Protein AF-A0A482VK26-F1 (afdb_monomer)

Organism: Asbolus verrucosus (NCBI:txid1661398)

Secondary structure (DSSP, 8-state):
---SS--S-S--S--SPPP--TTSTTHHHHHHHHHHHHHHHTTS-BGGGTBPPSTTEEEEEEEEPPPSSS----EEEEEEEE--GGG------

Nearest PDB structures (foldseek):
  2rck-assembly2_B  TM=7.572E-01  e=1.317E-01  Galleria mellonella
  3a1z-assembly3_C  TM=8.152E-01  e=2.216E-01  Bombyx mori
  3a1z-assembly4_D  TM=7.904E-01  e=3.069E-01  Bombyx mori
  2rck-assembly1_A  TM=7.186E-01  e=6.700E-01  Galleria mellonella

Foldseek 3Di:
DDDPPPPPPDPQLPDPQQDADPPDPCRWVSVQVRVLVVLLVLCQADVSVPRHHVQWDWDQWDWDAADPDDDRDIDIDGRDTHDCRSVDHRDGD

Radius of gyration: 19.43 Å; Cα contacts (8 Å, |Δi|>4): 115; chains: 1; bounding box: 38×38×52 Å

Sequence (93 aa):
MTDCLEASQTPSPASNFKKCDRKSNDFNQCLMTAVQGAIKQLENPIPELGLPSLEPVRDPHLIVAPGSNIFHIEQNYENFDSYGFSTANVSKF

pLDDT: mean 86.18, std 17.55, range [38.84, 97.75]

InterPro domains:
  IPR010562 Haemolymph juvenile hormone binding [PF06585] (11-93)
  IPR038606 Takeout superfamily [G3DSA:3.15.10.30] (12-93)

Solvent-accessible surface area (backbone atoms only — not comparable to full-atom values): 5924 Å² total; per-residue (Å²): 142,83,84,87,81,80,84,78,84,66,89,58,86,75,58,95,59,61,84,65,57,85,85,45,97,55,30,60,63,42,46,40,54,21,52,43,51,43,40,44,59,24,48,44,58,42,73,94,77,71,38,65,37,33,56,54,40,74,37,66,72,43,76,46,74,46,55,99,54,103,55,78,58,70,47,80,41,71,66,40,72,43,71,62,59,32,72,56,82,67,86,82,124

Mean predicted aligned error: 8.82 Å

Structure (mmCIF, N/CA/C/O backbone):
data_AF-A0A482VK26-F1
#
_entry.id   AF-A0A482VK26-F1
#
loop_
_atom_site.group_PDB
_atom_site.id
_atom_site.type_symbol
_atom_site.label_atom_id
_atom_site.label_alt_id
_atom_site.label_comp_id
_atom_site.label_asym_id
_atom_site.label_entity_id
_atom_site.label_seq_id
_atom_site.pdbx_PDB_ins_code
_atom_site.Cartn_x
_atom_site.Cartn_y
_atom_site.Cartn_z
_atom_site.occupancy
_atom_site.B_iso_or_equiv
_atom_site.auth_seq_id
_atom_site.auth_comp_id
_atom_site.auth_asym_id
_atom_site.auth_atom_id
_atom_site.pdbx_PDB_model_num
ATOM 1 N N . MET A 1 1 ? -26.949 -29.341 18.524 1.00 41.84 1 MET A N 1
ATOM 2 C CA . MET A 1 1 ? -26.931 -27.963 17.991 1.00 41.84 1 MET A CA 1
ATOM 3 C C . MET A 1 1 ? -26.242 -27.083 19.018 1.00 41.84 1 MET A C 1
ATOM 5 O O . MET A 1 1 ? -26.888 -26.322 19.722 1.00 41.84 1 MET A O 1
ATOM 9 N N . THR A 1 2 ? -24.937 -27.263 19.171 1.00 40.09 2 THR A N 1
ATOM 10 C CA . THR A 1 2 ? -24.070 -26.428 20.009 1.00 40.09 2 THR A CA 1
ATOM 11 C C . THR A 1 2 ? -22.653 -26.643 19.485 1.00 40.09 2 THR A C 1
ATOM 13 O O . THR A 1 2 ? -22.381 -27.721 18.963 1.00 40.09 2 THR A O 1
ATOM 16 N N . ASP A 1 3 ? -21.829 -25.603 19.576 1.00 38.84 3 ASP A N 1
ATOM 17 C CA . ASP A 1 3 ? -20.389 -25.556 19.268 1.00 38.84 3 ASP A CA 1
ATOM 18 C C . ASP A 1 3 ? -19.987 -24.920 17.928 1.00 38.84 3 ASP A C 1
ATOM 20 O O . ASP A 1 3 ? -19.343 -25.509 17.067 1.00 38.84 3 ASP A O 1
ATOM 24 N N . CYS A 1 4 ? -20.296 -23.624 17.806 1.00 55.16 4 CYS A N 1
ATOM 25 C CA . CYS A 1 4 ? -19.414 -22.669 17.117 1.00 55.16 4 CYS A CA 1
ATOM 26 C C . CYS A 1 4 ? -18.765 -21.670 18.099 1.00 55.16 4 CYS A C 1
ATOM 28 O O . CYS A 1 4 ? -18.254 -20.643 17.659 1.00 55.16 4 CYS A O 1
ATOM 30 N N . LEU A 1 5 ? -18.824 -21.912 19.419 1.00 51.50 5 LEU A N 1
ATOM 31 C CA . LEU A 1 5 ? -18.454 -20.897 20.417 1.00 51.50 5 LEU A CA 1
ATOM 32 C C . LEU A 1 5 ? -17.012 -20.963 20.950 1.00 51.50 5 LEU A C 1
ATOM 34 O O . LEU A 1 5 ? -16.649 -20.093 21.730 1.00 51.50 5 LEU A O 1
ATOM 38 N N . GLU A 1 6 ? -16.167 -21.901 20.513 1.00 44.69 6 GLU A N 1
ATOM 39 C CA . GLU A 1 6 ? -14.795 -22.037 21.048 1.00 44.69 6 GLU A CA 1
ATOM 40 C C . GLU A 1 6 ? -13.695 -22.091 19.975 1.00 44.69 6 GLU A C 1
ATOM 42 O O . GLU A 1 6 ? -12.731 -22.841 20.074 1.00 44.69 6 GLU A O 1
ATOM 47 N N . ALA A 1 7 ? -13.780 -21.243 18.948 1.00 44.44 7 ALA A N 1
ATOM 48 C CA . ALA A 1 7 ? -12.656 -21.028 18.024 1.00 44.44 7 ALA A CA 1
ATOM 49 C C . ALA A 1 7 ? -11.818 -19.771 18.354 1.00 44.44 7 ALA A C 1
ATOM 51 O O . ALA A 1 7 ? -11.100 -19.269 17.492 1.00 44.44 7 ALA A O 1
ATOM 52 N N . SER A 1 8 ? -11.913 -19.215 19.571 1.00 53.31 8 SER A N 1
ATOM 53 C CA . SER A 1 8 ? -11.324 -17.903 19.904 1.00 53.31 8 SER A CA 1
ATOM 54 C C . SER A 1 8 ? -10.061 -17.902 20.774 1.00 53.31 8 SER A C 1
ATOM 56 O O . SER A 1 8 ? -9.538 -16.817 21.024 1.00 53.31 8 SER A O 1
ATOM 58 N N . GLN A 1 9 ? -9.522 -19.046 21.214 1.00 52.69 9 GLN A N 1
ATOM 59 C CA . GLN A 1 9 ? -8.381 -19.068 22.153 1.00 52.69 9 GLN A CA 1
ATOM 60 C C . GLN A 1 9 ? -7.167 -19.905 21.715 1.00 52.69 9 GLN A C 1
ATOM 62 O O . GLN A 1 9 ? -6.461 -20.482 22.535 1.00 52.69 9 GLN A O 1
ATOM 67 N N . THR A 1 10 ? -6.829 -19.866 20.429 1.00 44.94 10 THR A N 1
ATOM 68 C CA . THR A 1 10 ? -5.419 -20.000 20.023 1.00 44.94 10 THR A CA 1
ATOM 69 C C . THR A 1 10 ? -4.982 -18.632 19.513 1.00 44.94 10 THR A C 1
ATOM 71 O O . THR A 1 10 ? -5.702 -18.083 18.672 1.00 44.94 10 THR A O 1
ATOM 74 N N . PRO A 1 11 ? -3.860 -18.044 19.978 1.00 45.03 11 PRO A N 1
ATOM 75 C CA . PRO A 1 11 ? -3.276 -16.908 19.289 1.00 45.03 11 PRO A CA 1
ATOM 76 C C . PRO A 1 11 ? -2.845 -17.430 17.922 1.00 45.03 11 PRO A C 1
ATOM 78 O O . PRO A 1 11 ? -1.782 -18.021 17.760 1.00 45.03 11 PRO A O 1
ATOM 81 N N . SER A 1 12 ? -3.731 -17.289 16.938 1.00 50.28 12 SER A N 1
ATOM 82 C CA . SER A 1 12 ? -3.319 -17.329 15.550 1.00 50.28 12 SER A CA 1
ATOM 83 C C . SER A 1 12 ? -2.195 -16.298 15.423 1.00 50.28 12 SER A C 1
ATOM 85 O O . SER A 1 12 ? -2.333 -15.206 15.982 1.00 50.28 12 SER A O 1
ATOM 87 N N . PRO A 1 13 ? -1.112 -16.580 14.683 1.00 49.66 13 PRO A N 1
ATOM 88 C CA . PRO A 1 13 ? -0.136 -15.555 14.329 1.00 49.66 13 PRO A CA 1
ATOM 89 C C . PRO A 1 13 ? -0.763 -14.434 13.484 1.00 49.66 13 PRO A C 1
ATOM 91 O O . PRO A 1 13 ? -0.030 -13.563 13.031 1.00 49.66 13 PRO A O 1
ATOM 94 N N . ALA A 1 14 ? -2.094 -14.446 13.275 1.00 50.62 14 ALA A N 1
ATOM 95 C CA . ALA A 1 14 ? -2.940 -13.306 12.958 1.00 50.62 14 ALA A CA 1
ATOM 96 C C . ALA A 1 14 ? -2.533 -12.087 13.784 1.00 50.62 14 ALA A C 1
ATOM 98 O O . ALA A 1 14 ? -3.047 -11.837 14.873 1.00 50.62 14 ALA A O 1
ATOM 99 N N . SER A 1 15 ? -1.536 -11.405 13.232 1.00 61.47 15 SER A N 1
ATOM 100 C CA . SER A 1 15 ? -1.381 -9.978 13.071 1.00 61.47 15 SER A CA 1
ATOM 101 C C . SER A 1 15 ? -2.110 -9.140 14.108 1.00 61.47 15 SER A C 1
ATOM 103 O O . SER A 1 15 ? -3.317 -9.238 14.334 1.00 61.47 15 SER A O 1
ATOM 105 N N . ASN A 1 16 ? -1.379 -8.172 14.649 1.00 79.50 16 ASN A N 1
ATOM 106 C CA . ASN A 1 16 ? -1.917 -7.082 15.455 1.00 79.50 16 ASN A CA 1
ATOM 107 C C . ASN A 1 16 ? -2.841 -6.148 14.628 1.00 79.50 16 ASN A C 1
ATOM 109 O O . ASN A 1 16 ? -2.867 -4.933 14.835 1.00 79.50 16 ASN A O 1
ATOM 113 N N . PHE A 1 17 ? -3.589 -6.678 13.653 1.00 91.31 17 PHE A N 1
ATOM 114 C CA . PHE A 1 17 ? -4.656 -5.987 12.960 1.00 91.31 17 PHE A CA 1
ATOM 115 C C . PHE A 1 17 ? -5.772 -5.673 13.947 1.00 91.31 17 PHE A C 1
ATOM 117 O O . PHE A 1 17 ? -6.301 -6.524 14.669 1.00 91.31 17 PHE A O 1
ATOM 124 N N . LYS A 1 18 ? -6.149 -4.400 13.954 1.00 94.38 18 LYS A N 1
ATOM 125 C CA . LYS A 1 18 ? -7.237 -3.897 14.776 1.00 94.38 18 LYS A CA 1
ATOM 126 C C . LYS A 1 18 ? -8.556 -4.528 14.328 1.00 94.38 18 LYS A C 1
ATOM 128 O O . LYS A 1 18 ? -8.908 -4.496 13.152 1.00 94.38 18 LYS A O 1
ATOM 133 N N . LYS A 1 19 ? -9.308 -5.058 15.290 1.00 94.94 19 LYS A N 1
ATOM 134 C CA . LYS A 1 19 ? -10.671 -5.558 15.086 1.00 94.94 19 LYS A CA 1
ATOM 135 C C . LYS A 1 19 ? -11.675 -4.432 15.342 1.00 94.94 19 LYS A C 1
ATOM 137 O O . LYS A 1 19 ? -11.447 -3.594 16.213 1.00 94.94 19 LYS A O 1
ATOM 142 N N . CYS A 1 20 ? -12.780 -4.437 14.602 1.00 96.31 20 CYS A N 1
ATOM 143 C CA . CYS A 1 20 ? -13.863 -3.462 14.727 1.00 96.31 20 CYS A CA 1
ATOM 144 C C . CYS A 1 20 ? -15.201 -4.169 14.930 1.00 96.31 20 CYS A C 1
ATOM 146 O O . CYS A 1 20 ? -15.490 -5.149 14.241 1.00 96.31 20 CYS A O 1
ATOM 148 N N . ASP A 1 21 ? -16.021 -3.663 15.851 1.00 96.56 21 ASP A N 1
ATOM 149 C CA . ASP A 1 21 ? -17.387 -4.147 16.04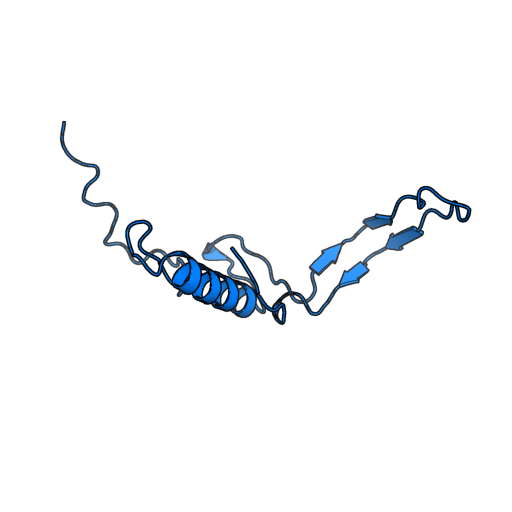0 1.00 96.56 21 ASP A CA 1
ATOM 150 C C . ASP A 1 21 ? -18.314 -3.526 14.989 1.00 96.56 21 ASP A C 1
ATOM 152 O O . ASP A 1 21 ? -18.511 -2.312 14.949 1.00 96.56 21 ASP A O 1
ATOM 156 N N . ARG A 1 22 ? -18.912 -4.380 14.153 1.00 95.06 22 ARG A N 1
ATOM 157 C CA . ARG A 1 22 ? -19.857 -3.989 13.094 1.00 95.06 22 ARG A CA 1
ATOM 158 C C . ARG A 1 22 ? -21.128 -3.328 13.618 1.00 95.06 22 ARG A C 1
ATOM 160 O O . ARG A 1 22 ? -21.806 -2.660 12.848 1.00 95.06 22 ARG A O 1
ATOM 167 N N . LYS A 1 23 ? -21.484 -3.555 14.883 1.00 97.06 23 LYS A N 1
ATOM 168 C CA . LYS A 1 23 ? -22.688 -2.987 15.503 1.00 97.06 23 LYS A CA 1
ATOM 169 C C . LYS A 1 23 ? -22.422 -1.656 16.200 1.00 97.06 23 LYS A C 1
ATOM 171 O O . LYS A 1 23 ? -23.373 -1.023 16.650 1.00 97.06 23 LYS A O 1
ATOM 176 N N . SER A 1 24 ? -21.161 -1.243 16.310 1.00 96.62 24 SER A N 1
ATOM 177 C CA . SER A 1 24 ? -20.817 0.014 16.958 1.00 96.62 24 SER A CA 1
ATOM 178 C C . SER A 1 24 ? -21.211 1.214 16.098 1.00 96.62 24 SER A C 1
ATOM 180 O O . SER A 1 24 ? -21.064 1.198 14.875 1.00 96.62 24 SER A O 1
ATOM 182 N N . ASN A 1 25 ? -21.647 2.294 16.748 1.00 97.00 25 ASN A N 1
ATOM 183 C CA . ASN A 1 25 ? -21.988 3.554 16.081 1.00 97.00 25 ASN A CA 1
ATOM 184 C C . ASN A 1 25 ? -20.772 4.222 15.406 1.00 97.00 25 ASN A C 1
ATOM 186 O O . ASN A 1 25 ? -20.948 5.076 14.542 1.00 97.00 25 ASN A O 1
ATOM 190 N N . ASP A 1 26 ? -19.546 3.841 15.780 1.00 95.94 26 ASP A N 1
ATOM 191 C CA . ASP A 1 26 ? -18.286 4.355 15.230 1.00 95.94 26 ASP A CA 1
ATOM 192 C C . ASP A 1 26 ? -17.596 3.382 14.253 1.00 95.94 26 ASP A C 1
ATOM 194 O O . ASP A 1 26 ? -16.414 3.553 13.938 1.00 95.94 26 ASP A O 1
ATOM 198 N N . PHE A 1 27 ? -18.318 2.372 13.745 1.00 95.94 27 PHE A N 1
ATOM 199 C CA . PHE A 1 27 ? -17.753 1.298 12.920 1.00 95.94 27 PHE A CA 1
ATOM 200 C C . PHE A 1 27 ? -16.855 1.808 11.781 1.00 95.94 27 PHE A C 1
ATOM 202 O O . PHE A 1 27 ? -15.729 1.332 11.633 1.00 95.94 27 PHE A O 1
ATOM 209 N N . ASN A 1 28 ? -17.303 2.814 11.024 1.00 95.50 28 ASN A N 1
ATOM 210 C CA . ASN A 1 28 ? -16.537 3.358 9.899 1.00 95.50 28 ASN A CA 1
ATOM 211 C C . ASN A 1 28 ? -15.218 4.005 10.348 1.00 95.50 28 ASN A C 1
ATOM 213 O O . ASN A 1 28 ? -14.183 3.790 9.721 1.00 95.50 28 ASN A O 1
ATOM 217 N N . GLN A 1 29 ? -15.221 4.738 11.465 1.00 95.81 29 GLN A N 1
ATOM 218 C CA . GLN A 1 29 ? -14.009 5.354 12.012 1.00 95.81 29 GLN A CA 1
ATOM 219 C C . GLN A 1 29 ? -13.025 4.292 12.517 1.00 95.81 29 GLN A C 1
ATOM 221 O O . GLN A 1 29 ? -11.807 4.397 12.311 1.00 95.81 29 GLN A O 1
ATOM 226 N N . CYS A 1 30 ? -13.545 3.240 13.155 1.00 96.62 30 CYS A N 1
ATOM 227 C CA . CYS A 1 30 ? -12.732 2.097 13.536 1.00 96.62 30 CYS A CA 1
ATOM 228 C C . CYS A 1 30 ? -12.111 1.437 12.301 1.00 96.62 30 CYS A C 1
ATOM 230 O O . CYS A 1 30 ? -10.904 1.191 12.298 1.00 96.62 30 CYS A O 1
ATOM 232 N N . LEU A 1 31 ? -12.907 1.195 11.255 1.00 96.38 31 LEU A N 1
ATOM 233 C CA . LEU A 1 31 ? -12.470 0.523 10.034 1.00 96.38 31 LEU A CA 1
ATOM 234 C C . LEU A 1 31 ? -11.398 1.332 9.294 1.00 96.38 31 LEU A C 1
ATOM 236 O O . LEU A 1 31 ? -10.369 0.766 8.933 1.00 96.38 31 LEU A O 1
ATOM 240 N N . MET A 1 32 ? -11.573 2.654 9.174 1.00 96.69 32 MET A N 1
ATOM 241 C CA . MET A 1 32 ? -10.541 3.573 8.669 1.00 96.69 32 MET A CA 1
ATOM 242 C C . MET A 1 32 ? -9.215 3.389 9.405 1.00 96.69 32 MET A C 1
ATOM 244 O O . MET A 1 32 ? -8.176 3.160 8.789 1.00 96.69 32 MET A O 1
ATOM 248 N N . THR A 1 33 ? -9.263 3.412 10.738 1.00 95.50 33 THR A N 1
ATOM 249 C CA . THR A 1 33 ? -8.075 3.239 11.585 1.00 95.50 33 THR A CA 1
ATOM 250 C C . THR A 1 33 ? -7.452 1.852 11.422 1.00 95.50 33 THR A C 1
ATOM 252 O O 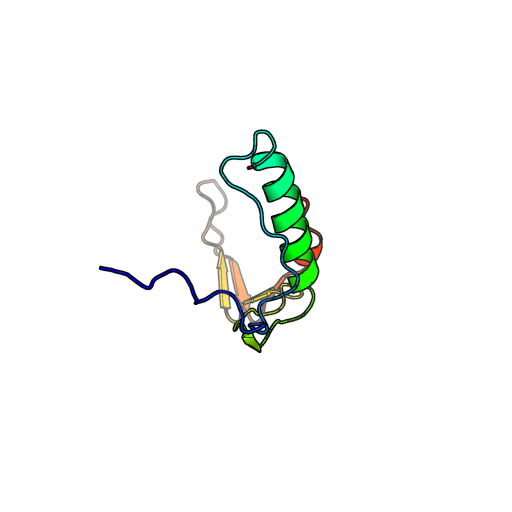. THR A 1 33 ? -6.229 1.716 11.380 1.00 95.50 33 THR A O 1
ATOM 255 N N . ALA A 1 34 ? -8.286 0.814 11.348 1.00 96.12 34 ALA A N 1
ATOM 256 C CA . ALA A 1 34 ? -7.843 -0.566 11.239 1.00 96.12 34 ALA A CA 1
ATOM 257 C C . ALA A 1 34 ? -7.138 -0.827 9.909 1.00 96.12 34 ALA A C 1
ATOM 259 O O . ALA A 1 34 ? -6.033 -1.368 9.911 1.00 96.12 34 ALA A O 1
ATOM 260 N N . VAL A 1 35 ? -7.723 -0.386 8.793 1.00 96.25 35 VAL A N 1
ATOM 261 C CA . VAL A 1 35 ? -7.116 -0.563 7.471 1.00 96.25 35 VAL A CA 1
ATOM 262 C C . VAL A 1 35 ? -5.875 0.307 7.315 1.00 96.25 35 VAL A C 1
ATOM 264 O O . VAL A 1 35 ? -4.866 -0.185 6.820 1.00 96.25 35 VAL A O 1
ATOM 267 N N . GLN A 1 36 ? -5.879 1.543 7.824 1.00 96.81 36 GLN A N 1
ATOM 268 C CA . GLN A 1 36 ? -4.674 2.376 7.827 1.00 96.81 36 GLN A CA 1
ATOM 269 C C . GLN A 1 36 ? -3.512 1.704 8.574 1.00 96.81 36 GLN A C 1
ATOM 271 O O . GLN A 1 36 ? -2.367 1.779 8.129 1.00 96.81 36 GLN A O 1
ATOM 276 N N . GLY A 1 37 ? -3.796 1.057 9.709 1.00 95.56 37 GLY A N 1
ATOM 277 C CA . GLY A 1 37 ? -2.807 0.288 10.462 1.00 95.56 37 GLY A CA 1
ATOM 278 C C . GLY A 1 37 ? -2.365 -0.984 9.738 1.00 95.56 37 GLY A C 1
ATOM 279 O O . GLY A 1 37 ? -1.184 -1.314 9.774 1.00 95.56 37 GLY A O 1
ATOM 280 N N . ALA A 1 38 ? -3.286 -1.675 9.063 1.00 94.81 38 ALA A N 1
ATOM 281 C CA . ALA A 1 38 ? -2.978 -2.881 8.300 1.00 94.81 38 ALA A CA 1
ATOM 282 C C . ALA A 1 38 ? -2.070 -2.587 7.096 1.00 94.81 38 ALA A C 1
ATOM 284 O O . ALA A 1 38 ? -1.074 -3.278 6.919 1.00 94.81 38 ALA A O 1
ATOM 285 N N . ILE A 1 39 ? -2.351 -1.524 6.332 1.00 95.62 39 ILE A N 1
ATOM 286 C CA . ILE A 1 39 ? -1.509 -1.085 5.204 1.00 95.62 39 ILE A CA 1
ATOM 287 C C . ILE A 1 39 ? -0.072 -0.806 5.667 1.00 95.62 39 ILE A C 1
ATOM 289 O O . ILE A 1 39 ? 0.870 -1.267 5.033 1.00 95.62 39 ILE A O 1
ATOM 293 N N . LYS A 1 40 ? 0.102 -0.123 6.807 1.00 95.25 40 LYS A N 1
ATOM 294 C CA . LYS A 1 40 ? 1.433 0.142 7.380 1.00 95.25 40 LYS A CA 1
ATOM 295 C C . LYS A 1 40 ? 2.161 -1.130 7.809 1.00 95.25 40 LYS A C 1
ATOM 297 O O . LYS A 1 40 ? 3.363 -1.238 7.621 1.00 95.25 40 LYS A O 1
ATOM 302 N N . GLN A 1 41 ? 1.448 -2.096 8.391 1.00 94.75 41 GLN A N 1
ATOM 303 C CA . GLN A 1 41 ? 2.052 -3.378 8.779 1.00 94.75 41 GLN A CA 1
ATOM 304 C C . GLN A 1 41 ? 2.598 -4.143 7.566 1.00 94.75 41 GLN A C 1
ATOM 306 O O . GLN A 1 41 ? 3.599 -4.838 7.705 1.00 94.75 41 GLN A O 1
ATOM 311 N N . LEU A 1 42 ? 1.988 -3.964 6.389 1.00 95.06 42 LEU A N 1
ATOM 312 C CA . LEU A 1 42 ? 2.433 -4.563 5.131 1.00 95.06 42 LEU A CA 1
ATOM 313 C C . LEU A 1 42 ? 3.617 -3.833 4.471 1.00 95.06 42 LEU A C 1
ATOM 315 O O . LEU A 1 42 ? 3.965 -4.152 3.342 1.00 95.06 42 LEU A O 1
ATOM 319 N N . GLU A 1 43 ? 4.287 -2.898 5.153 1.00 95.69 43 GLU A N 1
ATOM 320 C CA . GLU A 1 43 ? 5.651 -2.486 4.772 1.00 95.69 43 GLU A CA 1
ATOM 321 C C . GLU A 1 43 ? 6.633 -3.671 4.837 1.00 95.69 43 GLU A C 1
ATOM 323 O O . GLU A 1 43 ? 7.636 -3.703 4.130 1.00 95.69 43 GLU A O 1
ATOM 328 N N . ASN A 1 44 ? 6.321 -4.672 5.666 1.00 94.56 44 ASN A N 1
ATOM 329 C CA . ASN A 1 44 ? 7.029 -5.942 5.734 1.00 94.56 44 ASN A CA 1
ATOM 330 C C . ASN A 1 44 ? 6.060 -7.088 5.401 1.00 94.56 44 ASN A C 1
ATOM 332 O O . ASN A 1 44 ? 4.866 -6.986 5.694 1.00 94.56 44 ASN A O 1
ATOM 336 N N . PRO A 1 45 ? 6.541 -8.200 4.818 1.00 94.00 45 PRO A N 1
ATOM 337 C CA . PRO A 1 45 ? 5.693 -9.364 4.599 1.00 94.00 45 PRO A CA 1
ATOM 338 C C . PRO A 1 45 ? 5.226 -9.962 5.934 1.00 94.00 45 PRO A C 1
ATOM 340 O O . PRO A 1 45 ? 5.928 -9.883 6.943 1.00 94.00 45 PRO A O 1
ATOM 343 N N . ILE A 1 46 ? 4.070 -10.627 5.914 1.00 93.94 46 ILE A N 1
ATOM 344 C CA . ILE A 1 46 ? 3.544 -11.442 7.019 1.00 93.94 46 ILE A CA 1
ATOM 345 C C . ILE A 1 46 ? 3.420 -12.888 6.508 1.00 93.94 46 ILE A C 1
ATOM 347 O O . ILE A 1 46 ? 2.349 -13.285 6.026 1.00 93.94 46 ILE A O 1
ATOM 351 N N . PRO A 1 47 ? 4.514 -13.677 6.544 1.00 92.12 47 PRO A N 1
ATOM 352 C CA . PRO A 1 47 ? 4.572 -15.001 5.925 1.00 92.12 47 PRO A CA 1
ATOM 353 C C . PRO A 1 47 ? 3.5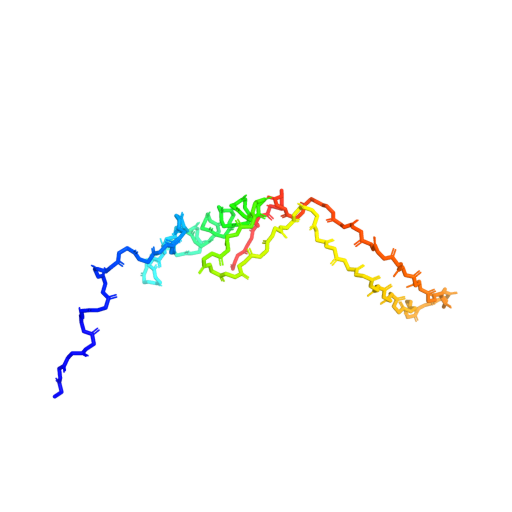41 -15.982 6.481 1.00 92.12 47 PRO A C 1
ATOM 355 O O . PRO A 1 47 ? 3.002 -16.794 5.735 1.00 92.12 47 PRO A O 1
ATOM 358 N N . GLU A 1 48 ? 3.213 -15.876 7.769 1.00 90.44 48 GLU A N 1
ATOM 359 C CA . GLU A 1 48 ? 2.255 -16.753 8.448 1.00 90.44 48 GLU A CA 1
ATOM 360 C C . GLU A 1 48 ? 0.830 -16.598 7.903 1.00 90.44 48 GLU A C 1
ATOM 362 O O . GLU A 1 48 ? 0.013 -17.507 8.037 1.00 90.44 48 GLU A O 1
ATOM 367 N N . LEU A 1 49 ? 0.536 -15.451 7.282 1.00 90.19 49 LEU A N 1
ATOM 368 C CA . LEU A 1 49 ? -0.735 -15.158 6.620 1.00 90.19 49 LEU A CA 1
ATOM 369 C C . LEU A 1 49 ? -0.627 -15.196 5.088 1.00 90.19 49 LEU A C 1
ATOM 371 O O . LEU A 1 49 ? -1.613 -14.925 4.406 1.00 90.19 49 LEU A O 1
ATOM 375 N N . GLY A 1 50 ? 0.556 -15.497 4.541 1.00 92.12 50 GLY A N 1
ATOM 376 C CA . GLY A 1 50 ? 0.817 -15.438 3.103 1.00 92.12 50 GLY A CA 1
ATOM 377 C C . GLY A 1 50 ? 0.693 -14.030 2.513 1.00 92.12 50 GLY A C 1
ATOM 378 O O . GLY A 1 50 ? 0.419 -13.895 1.322 1.00 92.12 50 GLY A O 1
ATOM 379 N N . LEU A 1 51 ? 0.855 -12.982 3.328 1.00 93.00 51 LEU A N 1
ATOM 380 C CA . LEU A 1 51 ? 0.743 -11.597 2.874 1.00 93.00 51 LEU A CA 1
ATOM 381 C C . LEU A 1 51 ? 2.133 -11.063 2.486 1.00 93.00 51 LEU A C 1
ATOM 383 O O . LEU A 1 51 ? 3.033 -11.070 3.329 1.00 93.00 51 LEU A O 1
ATOM 387 N N . PRO A 1 52 ? 2.340 -10.611 1.236 1.00 94.56 52 PRO A N 1
ATOM 388 C CA . PRO A 1 52 ? 3.613 -10.042 0.805 1.00 94.56 52 PRO A CA 1
ATOM 389 C C . PRO A 1 52 ? 3.801 -8.611 1.330 1.00 94.56 52 PRO A C 1
ATOM 391 O O . PRO A 1 52 ? 2.877 -8.004 1.871 1.00 94.56 52 PRO A O 1
ATOM 394 N N . SER A 1 53 ? 5.007 -8.069 1.138 1.00 96.06 53 SER A N 1
ATOM 395 C CA . SER A 1 53 ? 5.258 -6.635 1.312 1.00 96.06 53 SER A CA 1
ATOM 396 C C . SER A 1 53 ? 4.517 -5.820 0.244 1.00 96.06 53 SER A C 1
ATOM 398 O O . SER A 1 53 ? 4.352 -6.275 -0.888 1.00 96.06 53 SER A O 1
ATOM 400 N N . LEU A 1 54 ? 4.119 -4.602 0.602 1.00 96.75 54 LEU A N 1
ATOM 401 C CA . LEU A 1 54 ? 3.659 -3.555 -0.310 1.00 96.75 54 LEU A CA 1
ATOM 402 C C . LEU A 1 54 ? 4.786 -2.584 -0.715 1.00 96.75 54 LEU A C 1
ATOM 404 O O . LEU A 1 54 ? 4.529 -1.612 -1.419 1.00 96.75 54 LEU A O 1
ATOM 408 N N . GLU A 1 55 ? 6.025 -2.833 -0.281 1.00 96.31 55 GLU A N 1
ATOM 409 C CA . GLU A 1 55 ? 7.206 -2.020 -0.589 1.00 96.31 55 GLU A CA 1
ATOM 410 C C . GLU A 1 55 ? 8.422 -2.894 -0.958 1.00 96.31 55 GLU A C 1
ATOM 412 O O . GLU A 1 55 ? 9.056 -3.470 -0.066 1.00 96.31 55 GLU A O 1
ATOM 417 N N . PRO A 1 56 ? 8.792 -2.986 -2.252 1.00 96.94 56 PRO A N 1
ATOM 418 C CA . PRO A 1 56 ? 7.978 -2.634 -3.419 1.00 96.94 56 PRO A CA 1
ATOM 419 C C . PRO A 1 56 ? 6.873 -3.663 -3.695 1.00 96.94 56 PRO A C 1
ATOM 421 O O . PRO A 1 56 ? 7.002 -4.843 -3.365 1.00 96.94 56 PRO A O 1
ATOM 424 N N . VAL A 1 57 ? 5.841 -3.237 -4.423 1.00 96.56 57 VAL A N 1
ATOM 425 C CA . VAL A 1 57 ? 5.017 -4.150 -5.224 1.00 96.56 57 VAL A CA 1
ATOM 426 C C . VAL A 1 57 ? 5.740 -4.386 -6.548 1.00 96.56 57 VAL A C 1
ATOM 428 O O . VAL A 1 57 ? 5.981 -3.440 -7.304 1.00 96.56 57 VAL A O 1
ATOM 431 N N . ARG A 1 58 ? 6.110 -5.645 -6.804 1.00 95.56 58 ARG A N 1
ATOM 432 C CA . ARG A 1 58 ? 6.866 -6.049 -7.993 1.00 95.56 58 ARG A CA 1
ATOM 433 C C . ARG A 1 58 ? 5.981 -6.763 -9.005 1.00 95.56 58 ARG A C 1
ATOM 435 O O . ARG A 1 58 ? 5.458 -7.835 -8.712 1.00 95.56 58 ARG A O 1
ATOM 442 N N . ASP A 1 59 ? 5.946 -6.229 -10.219 1.00 96.19 59 ASP A N 1
ATOM 443 C CA . ASP A 1 59 ? 5.323 -6.844 -11.386 1.00 96.19 59 ASP A CA 1
ATOM 444 C C . ASP A 1 59 ? 6.413 -7.284 -12.379 1.00 96.19 59 ASP A C 1
ATOM 446 O O . ASP A 1 59 ? 7.084 -6.439 -12.980 1.00 96.19 59 ASP A O 1
ATOM 450 N N . PRO A 1 60 ? 6.628 -8.599 -12.583 1.00 97.06 60 PRO A N 1
ATOM 451 C CA . PRO A 1 60 ? 7.606 -9.089 -13.557 1.00 97.06 60 PRO A CA 1
ATOM 452 C C . PRO A 1 60 ? 7.306 -8.614 -14.981 1.00 97.06 60 PRO A C 1
ATOM 454 O O . PRO A 1 60 ? 8.228 -8.260 -15.707 1.00 97.06 60 PRO A O 1
ATOM 457 N N . HIS A 1 61 ? 6.021 -8.550 -15.338 1.00 97.19 61 HIS A N 1
ATOM 458 C CA . HIS A 1 61 ? 5.535 -8.058 -16.622 1.00 97.19 61 HIS A CA 1
ATOM 459 C C . HIS A 1 61 ? 4.285 -7.208 -16.387 1.00 97.19 61 HIS A C 1
ATOM 461 O O . HIS A 1 61 ? 3.263 -7.727 -15.935 1.00 97.19 61 HIS A O 1
ATOM 467 N N . LEU A 1 62 ? 4.356 -5.915 -16.704 1.00 96.38 62 LEU A N 1
ATOM 468 C CA . LEU A 1 62 ? 3.227 -4.989 -16.612 1.00 96.38 62 LEU A CA 1
ATOM 469 C C . LEU A 1 62 ? 2.942 -4.396 -17.991 1.00 96.38 62 LEU A C 1
ATOM 471 O O . LEU A 1 62 ? 3.780 -3.700 -18.563 1.00 96.38 62 LEU A O 1
ATOM 475 N N . ILE A 1 63 ? 1.737 -4.643 -18.501 1.00 95.38 63 ILE A N 1
ATOM 476 C CA . ILE A 1 63 ? 1.252 -4.070 -19.758 1.00 95.38 63 ILE A CA 1
ATOM 477 C C . ILE A 1 63 ? 0.185 -3.036 -19.425 1.00 95.38 63 ILE A C 1
ATOM 479 O O . ILE A 1 63 ? -0.880 -3.370 -18.902 1.00 95.38 63 ILE A O 1
ATOM 483 N N . VAL A 1 64 ? 0.459 -1.774 -19.743 1.00 92.56 64 VAL A N 1
ATOM 484 C CA . VAL A 1 64 ? -0.536 -0.706 -19.667 1.00 92.56 64 VAL A CA 1
ATOM 485 C C . VAL A 1 64 ? -1.109 -0.503 -21.060 1.00 92.56 64 VAL A C 1
ATOM 487 O O . VAL A 1 64 ? -0.424 -0.023 -21.970 1.00 92.56 64 VAL A O 1
ATOM 490 N N . ALA A 1 65 ? -2.376 -0.888 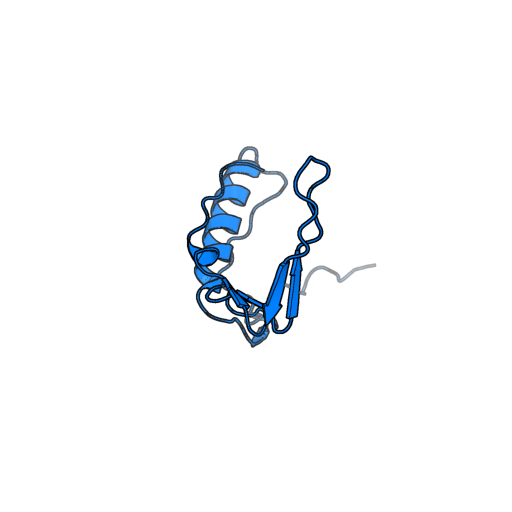-21.209 1.00 90.81 65 ALA A N 1
ATOM 491 C CA . ALA A 1 65 ? -3.107 -0.754 -22.458 1.00 90.81 65 ALA A CA 1
ATOM 492 C C . ALA A 1 65 ? -3.192 0.720 -22.900 1.00 90.81 65 ALA A C 1
ATOM 494 O O . ALA A 1 65 ? -3.204 1.623 -22.054 1.00 90.81 65 ALA A O 1
ATOM 495 N N . PRO A 1 66 ? -3.294 0.980 -24.213 1.00 90.56 66 PRO A N 1
ATOM 496 C CA . PRO A 1 66 ? -3.441 2.334 -24.717 1.00 90.56 66 PRO A CA 1
ATOM 497 C C . PRO A 1 66 ? -4.667 3.053 -24.140 1.00 90.56 66 PRO A C 1
ATOM 499 O O . PRO A 1 66 ? -5.731 2.458 -23.952 1.00 90.56 66 PRO A O 1
ATOM 502 N N . GLY A 1 67 ? -4.531 4.359 -23.902 1.00 84.81 67 GLY A N 1
ATOM 503 C CA . GLY A 1 67 ? -5.657 5.204 -23.513 1.00 84.81 67 GLY A CA 1
ATOM 504 C C . GLY A 1 67 ? -6.700 5.314 -24.633 1.00 84.81 67 GLY A C 1
ATOM 505 O O . GLY A 1 67 ? -6.388 5.158 -25.810 1.00 84.81 67 GLY A O 1
ATOM 506 N N . SER A 1 68 ? -7.944 5.642 -24.278 1.00 85.38 68 SER A N 1
ATOM 507 C CA . SER A 1 68 ? -9.085 5.723 -25.210 1.00 85.38 68 SER A CA 1
ATOM 508 C C . SER A 1 68 ? -9.019 6.860 -26.243 1.00 85.38 68 SER A C 1
ATOM 510 O O . SER A 1 68 ? -9.938 7.013 -27.045 1.00 85.38 68 SER A O 1
ATOM 512 N N . ASN A 1 69 ? -7.987 7.704 -26.191 1.00 82.25 69 ASN A N 1
ATOM 513 C CA . ASN A 1 69 ? -7.908 8.972 -26.917 1.00 82.25 69 ASN A CA 1
ATOM 514 C C . ASN A 1 69 ? -6.653 8.996 -27.814 1.00 82.25 69 ASN A C 1
ATOM 516 O O . ASN A 1 69 ? -5.909 8.029 -27.867 1.00 82.25 69 ASN A O 1
ATOM 520 N N . ILE A 1 70 ? -6.400 10.139 -28.465 1.00 68.75 70 ILE A N 1
ATOM 521 C CA . ILE A 1 70 ? -5.343 10.487 -29.450 1.00 68.75 70 ILE A CA 1
ATOM 522 C C . ILE A 1 70 ? -3.908 9.923 -29.284 1.00 68.75 70 ILE A C 1
ATOM 524 O O . ILE A 1 70 ? -3.108 10.090 -30.201 1.00 68.75 70 ILE A O 1
ATOM 528 N N . PHE A 1 71 ? -3.562 9.248 -28.189 1.00 68.81 71 PHE A N 1
ATOM 529 C CA . PHE A 1 71 ? -2.293 8.542 -28.010 1.00 68.81 71 PHE A CA 1
ATOM 530 C C . PHE A 1 71 ? -2.521 7.042 -27.775 1.00 68.81 71 PHE A C 1
ATOM 532 O O . PHE A 1 71 ? -2.808 6.608 -26.661 1.00 68.81 71 PHE A O 1
ATOM 539 N N . HIS A 1 72 ? -2.336 6.248 -28.837 1.00 84.25 72 HIS A N 1
ATOM 540 C CA . HIS A 1 72 ? -2.440 4.787 -28.810 1.00 84.25 72 HIS A CA 1
ATOM 541 C C . HIS A 1 72 ? -1.074 4.120 -28.575 1.00 84.25 72 HIS A C 1
ATOM 543 O O . HIS A 1 72 ? -0.554 3.432 -29.452 1.00 84.25 72 HIS A O 1
ATOM 549 N N . ILE A 1 73 ? -0.456 4.371 -27.422 1.0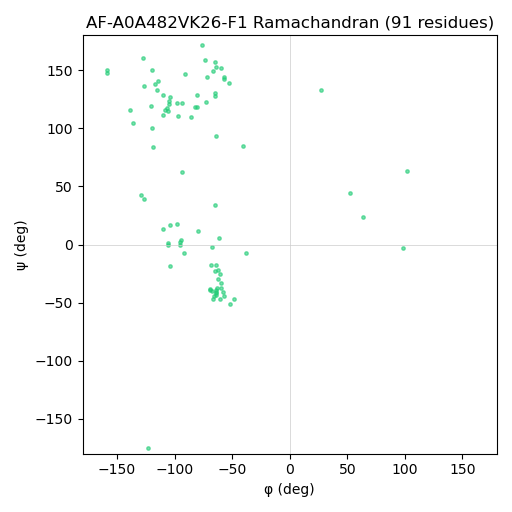0 89.06 73 ILE A N 1
ATOM 550 C CA . ILE A 1 73 ? 0.818 3.734 -27.060 1.00 89.06 73 ILE A CA 1
ATOM 551 C C . ILE A 1 73 ? 0.542 2.653 -26.024 1.00 89.06 73 ILE A C 1
ATOM 553 O O . ILE A 1 73 ? 0.018 2.942 -24.950 1.00 89.06 73 ILE A O 1
ATOM 557 N N . GLU A 1 74 ? 0.909 1.418 -26.353 1.00 91.88 74 GLU A N 1
ATOM 558 C CA . GLU A 1 74 ? 1.004 0.339 -25.377 1.00 91.88 74 GLU A CA 1
ATOM 559 C C . GLU A 1 74 ? 2.336 0.462 -24.639 1.00 91.88 74 GLU A C 1
ATOM 561 O O . GLU A 1 74 ? 3.394 0.593 -25.263 1.00 91.88 74 GLU A O 1
ATOM 566 N N . GLN A 1 75 ? 2.284 0.453 -23.310 1.00 93.56 75 GLN A N 1
ATOM 567 C CA . GLN A 1 75 ? 3.478 0.540 -22.479 1.00 93.56 75 GLN A CA 1
ATOM 568 C C . GLN A 1 75 ? 3.742 -0.838 -21.882 1.00 93.56 75 GLN A C 1
ATOM 570 O O . GLN A 1 75 ? 2.941 -1.342 -21.097 1.00 93.56 75 GLN A O 1
ATOM 575 N N . ASN A 1 76 ? 4.862 -1.434 -22.277 1.00 96.38 76 ASN A N 1
ATOM 576 C CA . ASN A 1 76 ? 5.310 -2.735 -21.802 1.00 96.38 76 ASN A CA 1
ATOM 577 C C . ASN A 1 76 ? 6.491 -2.527 -20.851 1.00 96.38 76 ASN A C 1
ATOM 579 O O . ASN A 1 76 ? 7.530 -2.004 -21.261 1.00 96.38 76 ASN A O 1
ATOM 583 N N . TYR A 1 77 ? 6.321 -2.917 -19.590 1.00 96.88 77 TYR A N 1
ATOM 584 C CA . TYR A 1 77 ? 7.341 -2.822 -18.553 1.00 96.88 77 TYR A CA 1
ATOM 585 C C . TYR A 1 77 ? 7.767 -4.212 -18.090 1.00 96.88 77 TYR A C 1
ATOM 587 O O . TYR A 1 77 ? 6.941 -5.103 -17.898 1.00 96.88 77 TYR A O 1
ATOM 595 N N . GLU A 1 78 ? 9.066 -4.354 -17.858 1.00 97.75 78 GLU A N 1
ATOM 596 C CA . GLU A 1 78 ? 9.710 -5.572 -17.380 1.00 97.75 78 GLU A CA 1
ATOM 597 C C . GLU A 1 78 ? 10.306 -5.312 -15.995 1.00 97.75 78 GLU A C 1
ATOM 599 O O . GLU A 1 78 ? 11.004 -4.315 -15.799 1.00 97.75 78 GLU A O 1
ATOM 604 N N . ASN A 1 79 ? 10.067 -6.221 -15.050 1.00 97.12 79 ASN A N 1
ATOM 605 C CA . ASN A 1 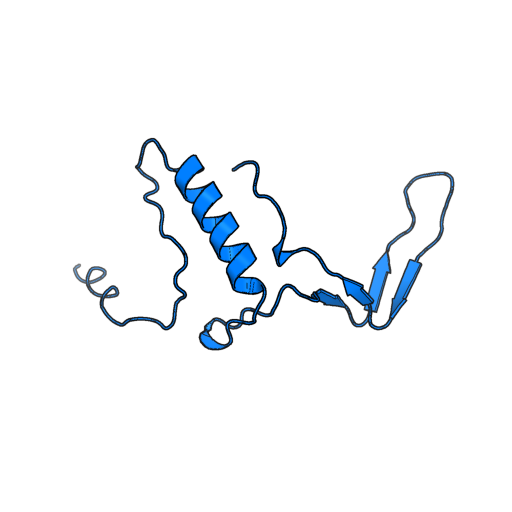79 ? 10.564 -6.157 -13.671 1.00 97.12 79 ASN A CA 1
ATOM 606 C C . ASN A 1 79 ? 10.254 -4.825 -12.964 1.00 97.12 79 ASN A C 1
ATOM 608 O O . ASN A 1 79 ? 11.125 -4.257 -12.297 1.00 97.12 79 ASN A O 1
ATOM 612 N N . PHE A 1 80 ? 9.020 -4.344 -13.118 1.00 97.38 80 PHE A N 1
ATOM 613 C CA . PHE A 1 80 ? 8.549 -3.065 -12.605 1.00 97.38 80 PHE A CA 1
ATOM 614 C C . PHE A 1 80 ? 8.369 -3.108 -11.085 1.00 97.38 80 PHE A C 1
ATOM 616 O O . PHE A 1 80 ? 7.604 -3.919 -10.567 1.00 97.38 80 PHE A O 1
ATOM 623 N N . ASP A 1 81 ? 9.061 -2.213 -10.382 1.00 97.31 81 ASP A N 1
ATOM 624 C CA . ASP A 1 81 ? 8.890 -1.998 -8.946 1.00 97.31 81 ASP A CA 1
ATOM 625 C C . ASP A 1 81 ? 8.108 -0.712 -8.706 1.00 97.31 81 ASP A C 1
ATOM 627 O O . ASP A 1 81 ? 8.487 0.366 -9.173 1.00 97.31 81 ASP A O 1
ATOM 631 N N . SER A 1 82 ? 7.035 -0.825 -7.933 1.00 96.31 82 SER A N 1
ATOM 632 C CA . SER A 1 82 ? 6.215 0.302 -7.510 1.00 96.31 82 SER A CA 1
ATOM 633 C C . SER A 1 82 ? 6.257 0.458 -5.991 1.00 96.31 82 SER A C 1
ATOM 635 O O . SER A 1 82 ? 6.240 -0.521 -5.248 1.00 96.31 82 SER A O 1
ATOM 637 N N . TYR A 1 83 ? 6.352 1.709 -5.540 1.00 97.38 83 TYR A N 1
ATOM 638 C CA . TYR A 1 83 ? 6.594 2.083 -4.146 1.00 97.38 83 TYR A CA 1
ATOM 639 C C . TYR A 1 83 ? 5.544 3.084 -3.654 1.00 97.38 83 TYR A C 1
ATOM 641 O O . TYR A 1 83 ? 4.919 3.790 -4.449 1.00 97.38 83 TYR A O 1
ATOM 649 N N . GLY A 1 84 ? 5.406 3.203 -2.337 1.00 97.00 84 GLY A N 1
ATOM 650 C CA . GLY A 1 84 ? 4.560 4.181 -1.649 1.00 97.00 84 GLY A CA 1
ATOM 651 C C . GLY A 1 84 ? 3.199 3.648 -1.189 1.00 97.00 84 GLY A C 1
ATOM 652 O O . GLY A 1 84 ? 2.463 4.375 -0.515 1.00 97.00 84 GLY A O 1
ATOM 653 N N . PHE A 1 85 ? 2.853 2.396 -1.488 1.00 96.44 85 PHE A N 1
ATOM 654 C CA . PHE A 1 85 ? 1.602 1.772 -1.056 1.00 96.44 85 PHE A CA 1
ATOM 655 C C . PHE A 1 85 ? 1.486 1.641 0.466 1.00 96.44 85 PHE A C 1
ATOM 657 O O . PHE A 1 85 ? 0.399 1.867 0.999 1.00 96.44 85 PHE A O 1
ATOM 664 N N . SER A 1 86 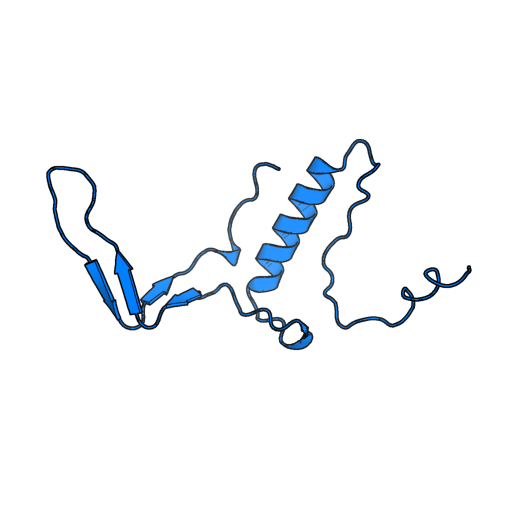? 2.572 1.348 1.192 1.00 96.00 86 SER A N 1
ATOM 665 C CA . SER A 1 86 ? 2.541 1.257 2.666 1.00 96.00 86 SER A CA 1
ATOM 666 C C . SER A 1 86 ? 2.307 2.620 3.337 1.00 96.00 86 SER A C 1
ATOM 668 O O . SER A 1 86 ? 1.875 2.700 4.491 1.00 96.00 86 SER A O 1
ATOM 670 N N . THR A 1 87 ? 2.534 3.706 2.590 1.00 96.12 87 THR A N 1
ATOM 671 C CA . THR A 1 87 ? 2.337 5.095 3.028 1.00 96.12 87 THR A CA 1
ATOM 672 C C . THR A 1 87 ? 0.979 5.677 2.625 1.00 96.12 87 THR A C 1
ATOM 674 O O . THR A 1 87 ? 0.691 6.837 2.932 1.00 96.12 87 THR A O 1
ATOM 677 N N . ALA A 1 88 ? 0.120 4.885 1.971 1.00 95.12 88 ALA A N 1
ATOM 678 C CA . ALA A 1 88 ? -1.196 5.324 1.523 1.00 95.12 88 ALA A CA 1
ATOM 679 C C . ALA A 1 88 ? -2.057 5.853 2.682 1.00 95.12 88 ALA A C 1
ATOM 681 O O . ALA A 1 88 ? -2.050 5.317 3.795 1.00 95.12 88 ALA A O 1
ATOM 6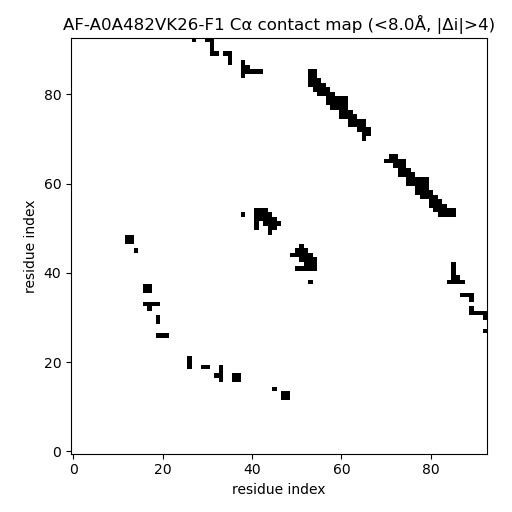82 N N . ASN A 1 89 ? -2.835 6.900 2.400 1.00 95.94 89 ASN A N 1
ATOM 683 C CA . ASN A 1 89 ? -3.775 7.486 3.348 1.00 95.94 89 ASN A CA 1
ATOM 684 C C . ASN A 1 89 ? -5.192 6.960 3.096 1.00 95.94 89 ASN A C 1
ATOM 686 O O . ASN A 1 89 ? -5.750 7.132 2.011 1.00 95.94 89 ASN A O 1
ATOM 690 N N . VAL A 1 90 ? -5.781 6.343 4.115 1.00 95.31 90 VAL A N 1
ATOM 691 C CA . VAL A 1 90 ? -7.156 5.850 4.081 1.00 95.31 90 VAL A CA 1
ATOM 692 C C . VAL A 1 90 ? -8.105 6.977 4.476 1.00 95.31 90 VAL A C 1
ATOM 694 O O . VAL A 1 90 ? -8.170 7.364 5.641 1.00 95.31 90 VAL A O 1
ATOM 697 N N . SER A 1 91 ? -8.868 7.481 3.506 1.00 92.06 91 SER A N 1
ATOM 698 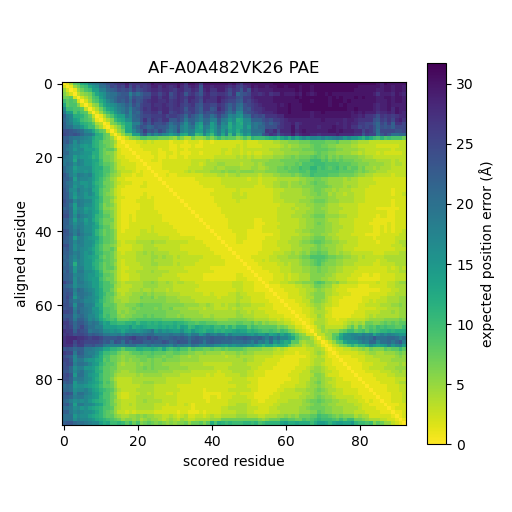C CA . SER A 1 91 ? -9.725 8.659 3.687 1.00 92.06 91 SER A CA 1
ATOM 699 C C . SER A 1 91 ? -11.220 8.354 3.834 1.00 92.06 91 SER A C 1
ATOM 701 O O . SER A 1 91 ? -11.953 9.209 4.332 1.00 92.06 91 SER A O 1
ATOM 703 N N . LYS A 1 92 ? -11.699 7.167 3.424 1.00 88.50 92 LYS A N 1
ATOM 704 C CA . LYS A 1 92 ? -13.129 6.812 3.464 1.00 88.50 92 LYS A CA 1
ATOM 705 C C . LYS A 1 92 ? -13.382 5.295 3.456 1.00 88.50 92 LYS A C 1
ATOM 707 O O . LYS A 1 92 ? -12.615 4.564 2.835 1.00 88.50 92 LYS A O 1
ATOM 712 N N . PHE A 1 93 ? -14.489 4.876 4.085 1.00 80.06 93 PHE A N 1
ATOM 713 C CA . PHE A 1 93 ? -15.157 3.572 3.942 1.00 80.06 93 PHE A CA 1
ATOM 714 C C . PHE A 1 93 ? -16.658 3.746 3.708 1.00 80.06 93 PHE A C 1
ATOM 716 O O . PHE A 1 93 ? -17.212 4.761 4.198 1.00 80.06 93 PHE A O 1
#